Protein AF-A0A931UR91-F1 (afdb_monomer_lite)

Secondary structure (DSSP, 8-state):
-PPPPPPPPPPP-------SS----S-TTT---HHHHHHHTTT---SEEE-TTSSSEEESSEEEEEE-TTS--EEEEEPTT-B-TTS-B--TTTT-EEE-TTS-EEEEE-TTS-EEEEEE-TTS-EEEEE--

Foldseek 3Di:
DDDDDDDDDDDDDDDDDDDPDDQPDLDPVVDPDPSNVVVNVVQDDDQWDADPVNPDIDGDQFNDWDADPVRPDIGTHGDPPDAHPVRHGDDPLCVDFDADPVRHTQWRQHPVRKIWGWDADPVRHTDDTDID

Sequence (132 aa):
MQAADVPAASRPEVLNVALYQDIGTLDPHAGVVPDWLAFLGNLYEPLVDRDDTLTGRRGVLATSWEVSADGLTYTFRLRPGVRFSDGAPFDAKAVRFSYDQRGQVLTRTDRTDRATTHTYDTNGSLASVTDS

pLDDT: mean 70.5, std 15.75, range [37.53, 92.19]

Radius of gyration: 19.78 Å; chains: 1; bounding box: 56×40×48 Å

Structure (mmCIF, N/CA/C/O backbone):
data_AF-A0A931UR91-F1
#
_entry.id   AF-A0A931UR91-F1
#
loop_
_atom_site.group_PDB
_atom_site.id
_atom_site.type_symbol
_atom_site.label_atom_id
_atom_site.label_alt_id
_atom_site.label_comp_id
_atom_site.label_asym_id
_atom_site.label_entity_id
_atom_site.label_seq_id
_atom_site.pdbx_PDB_ins_code
_atom_site.Cartn_x
_atom_site.Cartn_y
_atom_site.Cartn_z
_atom_site.occupancy
_atom_site.B_iso_or_equiv
_atom_site.auth_seq_id
_atom_site.auth_comp_id
_atom_site.auth_asym_id
_atom_site.auth_atom_id
_atom_site.pdbx_PDB_model_num
ATOM 1 N N . MET A 1 1 ? -36.307 -25.375 -29.237 1.00 41.50 1 MET A N 1
ATOM 2 C CA . MET A 1 1 ? -35.122 -25.059 -28.412 1.00 41.50 1 MET A CA 1
ATOM 3 C C . MET A 1 1 ? -34.097 -24.437 -29.339 1.00 41.50 1 MET A C 1
ATOM 5 O O . MET A 1 1 ? -33.657 -25.117 -30.254 1.00 41.50 1 MET A O 1
ATOM 9 N N . GLN A 1 2 ? -33.826 -23.143 -29.194 1.00 37.53 2 GLN A N 1
ATOM 10 C CA . GLN A 1 2 ? -32.879 -22.407 -30.033 1.00 37.53 2 GLN A CA 1
ATOM 11 C C . GLN A 1 2 ? -31.598 -22.221 -29.219 1.00 37.53 2 GLN A C 1
ATOM 13 O O . GLN A 1 2 ? -31.666 -21.760 -28.081 1.00 37.53 2 GLN A O 1
ATOM 18 N N . ALA A 1 3 ? -30.470 -22.680 -29.759 1.00 39.81 3 ALA A N 1
ATOM 19 C CA . ALA A 1 3 ? -29.164 -22.539 -29.131 1.00 39.81 3 ALA A CA 1
ATOM 20 C C . ALA A 1 3 ? -28.801 -21.051 -29.057 1.00 39.81 3 ALA A C 1
ATOM 22 O O . ALA A 1 3 ? -28.901 -20.341 -30.058 1.00 39.81 3 ALA A O 1
ATOM 23 N N . ALA A 1 4 ? -28.435 -20.588 -27.863 1.00 43.56 4 ALA A N 1
ATOM 24 C CA . ALA A 1 4 ? -27.901 -19.253 -27.660 1.00 43.56 4 ALA A CA 1
ATOM 25 C C . ALA A 1 4 ? -26.505 -19.171 -28.292 1.00 43.56 4 ALA A C 1
ATOM 27 O O . ALA A 1 4 ? -25.641 -20.000 -28.008 1.00 43.56 4 ALA A O 1
ATOM 28 N N . ASP A 1 5 ? -26.323 -18.178 -29.154 1.00 43.12 5 ASP A N 1
ATOM 29 C CA . ASP A 1 5 ? -25.045 -17.809 -29.747 1.00 43.12 5 ASP A CA 1
ATOM 30 C C . ASP A 1 5 ? -24.155 -17.201 -28.648 1.00 43.12 5 ASP A C 1
ATOM 32 O O . ASP A 1 5 ? -24.558 -16.251 -27.969 1.00 43.12 5 ASP A O 1
ATOM 36 N N . VAL A 1 6 ? -22.983 -17.789 -28.403 1.00 51.66 6 VAL A N 1
ATOM 37 C CA . VAL A 1 6 ? -22.012 -17.276 -27.424 1.00 51.66 6 VAL A CA 1
ATOM 38 C C . VAL A 1 6 ? -21.126 -16.269 -28.157 1.00 51.66 6 VAL A C 1
ATOM 40 O O . VAL A 1 6 ? -20.467 -16.662 -29.121 1.00 51.66 6 VAL A O 1
ATOM 43 N N . PRO A 1 7 ? -21.072 -14.990 -27.741 1.00 50.72 7 PRO A N 1
ATOM 44 C CA . PRO A 1 7 ? -20.255 -14.005 -28.432 1.00 50.72 7 PRO A CA 1
ATOM 45 C C . PRO A 1 7 ? -18.780 -14.413 -28.361 1.00 50.72 7 PRO A C 1
ATOM 47 O O . PRO A 1 7 ? -18.245 -14.701 -27.289 1.00 50.72 7 PRO A O 1
ATOM 50 N N . ALA A 1 8 ? -18.133 -14.460 -29.526 1.00 55.91 8 ALA A N 1
ATOM 51 C CA . ALA A 1 8 ? -16.715 -14.760 -29.651 1.00 55.91 8 ALA A CA 1
ATOM 52 C C . ALA A 1 8 ? -15.880 -13.748 -28.850 1.00 55.91 8 ALA A C 1
ATOM 54 O O . ALA A 1 8 ? -16.077 -12.538 -28.973 1.00 55.91 8 ALA A O 1
ATOM 55 N N . ALA A 1 9 ? -14.940 -14.251 -28.043 1.00 56.56 9 ALA A N 1
ATOM 56 C CA . ALA A 1 9 ? -13.993 -13.427 -27.301 1.00 56.56 9 ALA A CA 1
ATOM 57 C C . ALA A 1 9 ? -13.237 -12.491 -28.261 1.00 56.56 9 AL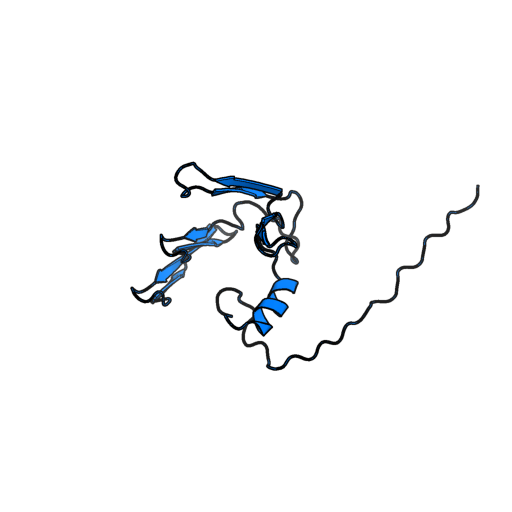A A C 1
ATOM 59 O O . ALA A 1 9 ? -12.712 -12.931 -29.290 1.00 56.56 9 ALA A O 1
ATOM 60 N N . SER A 1 10 ? -13.207 -11.198 -27.937 1.00 70.38 10 SER A N 1
ATOM 61 C CA . SER A 1 10 ? -12.453 -10.189 -28.679 1.00 70.38 10 SER A CA 1
ATOM 62 C C . SER A 1 10 ? -10.971 -10.578 -28.756 1.00 70.38 10 SER A C 1
ATOM 64 O O . SER A 1 10 ? -10.407 -11.161 -27.831 1.00 70.38 10 SER A O 1
ATOM 66 N N . ARG A 1 11 ? -10.332 -10.285 -29.897 1.00 61.44 11 ARG A N 1
ATOM 67 C CA . ARG A 1 11 ? -8.877 -10.451 -30.072 1.00 61.44 11 ARG A CA 1
ATOM 68 C C . ARG A 1 11 ? -8.130 -9.686 -28.968 1.00 61.44 11 ARG A C 1
ATOM 70 O O . ARG A 1 11 ? -8.648 -8.659 -28.533 1.00 61.44 11 ARG A O 1
ATOM 77 N N . PRO A 1 12 ? -6.924 -10.124 -28.554 1.00 71.88 12 PRO A N 1
ATOM 78 C CA . PRO A 1 12 ? -6.143 -9.370 -27.581 1.00 71.88 12 PRO A CA 1
ATOM 79 C C . PRO A 1 12 ? -5.919 -7.944 -28.096 1.00 71.88 12 PRO A C 1
ATOM 81 O O . PRO A 1 12 ? -5.352 -7.747 -29.173 1.00 71.88 12 PRO A O 1
ATOM 84 N N . GLU A 1 13 ? -6.397 -6.957 -27.340 1.00 85.38 13 GLU A N 1
ATOM 85 C CA . GLU A 1 13 ? -6.083 -5.552 -27.575 1.00 85.38 13 GLU A CA 1
ATOM 86 C C . GLU A 1 13 ? -4.646 -5.311 -27.109 1.00 85.38 13 GLU A C 1
ATOM 88 O O . GLU A 1 13 ? -4.336 -5.401 -25.923 1.00 85.38 13 GLU A O 1
ATOM 93 N N . VAL A 1 14 ? -3.742 -5.066 -28.059 1.00 87.56 14 VAL A N 1
ATOM 94 C CA . VAL A 1 14 ? -2.333 -4.785 -27.764 1.00 87.56 14 VAL A CA 1
ATOM 95 C C . VAL A 1 14 ? -2.133 -3.275 -27.727 1.00 87.56 14 VAL A C 1
ATOM 97 O O . VAL A 1 14 ? -2.240 -2.607 -28.757 1.00 87.56 14 VAL A O 1
ATOM 100 N N . LEU A 1 15 ? -1.803 -2.747 -26.548 1.00 86.12 15 LEU A N 1
ATOM 101 C CA . LEU A 1 15 ? -1.385 -1.360 -26.365 1.00 86.12 15 LEU A CA 1
ATOM 102 C C . LEU A 1 15 ? 0.147 -1.285 -26.322 1.00 86.12 15 LEU A C 1
ATOM 104 O O . LEU A 1 15 ? 0.772 -1.805 -25.402 1.00 86.12 15 LEU A O 1
ATOM 108 N N . ASN A 1 16 ? 0.748 -0.605 -27.302 1.00 86.25 16 ASN A N 1
ATOM 109 C CA . ASN A 1 16 ? 2.184 -0.319 -27.307 1.00 86.25 16 ASN A CA 1
ATOM 110 C C . ASN A 1 16 ? 2.435 1.061 -26.691 1.00 86.25 16 ASN A C 1
ATOM 112 O O . ASN A 1 16 ? 2.010 2.071 -27.252 1.00 86.25 16 ASN A O 1
ATOM 116 N N . VAL A 1 17 ? 3.139 1.102 -25.559 1.00 82.75 17 VAL A N 1
ATOM 117 C CA . VAL A 1 17 ? 3.510 2.343 -24.863 1.00 82.75 17 VAL A CA 1
ATOM 118 C C . VAL A 1 17 ? 5.024 2.514 -24.928 1.00 82.75 17 VAL A C 1
ATOM 120 O O . VAL A 1 17 ? 5.765 1.630 -24.507 1.00 82.75 17 VAL A O 1
ATOM 123 N N . ALA A 1 18 ? 5.488 3.645 -25.461 1.00 85.19 18 ALA A N 1
ATOM 124 C CA . ALA A 1 18 ? 6.902 4.004 -25.425 1.00 85.19 18 ALA A CA 1
ATOM 125 C C . ALA A 1 18 ? 7.244 4.638 -24.071 1.00 85.19 18 ALA A C 1
ATOM 127 O O . ALA A 1 18 ? 6.538 5.536 -23.611 1.00 85.19 18 ALA A O 1
ATOM 128 N N . LEU A 1 19 ? 8.336 4.185 -23.457 1.00 77.75 19 LEU A N 1
ATOM 129 C CA . LEU A 1 19 ? 8.857 4.744 -22.212 1.00 77.75 19 LEU A CA 1
ATOM 130 C C . LEU A 1 19 ? 10.048 5.656 -22.513 1.00 77.75 19 LEU A C 1
ATOM 132 O O . LEU A 1 19 ? 10.845 5.376 -23.407 1.00 77.75 19 LEU A O 1
ATOM 136 N N . TYR A 1 20 ? 10.160 6.754 -21.766 1.00 78.69 20 TYR A N 1
ATOM 137 C CA . TYR A 1 20 ? 11.256 7.718 -21.907 1.00 78.69 20 TYR A CA 1
ATOM 138 C C . TYR A 1 20 ? 12.610 7.140 -21.457 1.00 78.69 20 TYR A C 1
ATOM 140 O O . TYR A 1 20 ? 13.652 7.483 -22.011 1.00 78.69 20 TYR A O 1
ATOM 148 N N . GLN A 1 21 ? 12.585 6.246 -20.469 1.00 80.75 21 GLN A N 1
ATOM 149 C CA . GLN A 1 21 ? 13.750 5.600 -19.873 1.00 80.75 21 GLN A CA 1
ATOM 150 C C . GLN A 1 21 ? 13.430 4.145 -19.521 1.00 80.75 21 GLN A C 1
ATOM 152 O O . GLN A 1 21 ? 12.262 3.785 -19.360 1.00 80.75 21 GLN A O 1
ATOM 157 N N . ASP A 1 22 ? 14.474 3.327 -19.393 1.00 79.69 22 ASP A N 1
ATOM 158 C CA . ASP A 1 22 ? 14.337 1.936 -18.963 1.00 79.69 22 ASP A CA 1
ATOM 159 C C . ASP A 1 22 ? 13.886 1.845 -17.493 1.00 79.69 22 ASP A C 1
ATOM 161 O O . ASP A 1 22 ? 14.062 2.782 -16.701 1.00 79.69 22 ASP A O 1
ATOM 165 N N . ILE A 1 23 ? 13.290 0.714 -17.120 1.00 73.81 23 ILE A N 1
ATOM 166 C CA . ILE A 1 23 ? 12.833 0.474 -15.750 1.00 73.81 23 ILE A CA 1
ATOM 167 C C . ILE A 1 23 ? 14.001 -0.085 -14.943 1.00 73.81 23 ILE A C 1
ATOM 169 O O . ILE A 1 23 ? 14.412 -1.229 -15.119 1.00 73.81 23 ILE A O 1
ATOM 173 N N . GLY A 1 24 ? 14.524 0.720 -14.018 1.00 73.31 24 GLY A N 1
ATOM 174 C CA . GLY A 1 24 ? 15.671 0.324 -13.199 1.00 73.31 24 GLY A CA 1
ATOM 175 C C . GLY A 1 24 ? 15.358 -0.727 -12.127 1.00 73.31 24 GLY A C 1
ATOM 176 O O . GLY A 1 24 ? 16.264 -1.421 -11.673 1.00 73.31 24 GLY A O 1
ATOM 177 N N . THR A 1 25 ? 14.099 -0.847 -11.692 1.00 75.19 25 THR A N 1
ATOM 178 C CA . THR A 1 25 ? 13.675 -1.818 -10.672 1.00 75.19 25 THR A CA 1
ATOM 179 C C . THR A 1 25 ? 12.171 -2.081 -10.721 1.00 75.19 25 THR A C 1
ATOM 181 O O . THR A 1 25 ? 11.390 -1.197 -11.072 1.00 75.19 25 THR A O 1
ATOM 184 N N . LEU A 1 26 ? 11.771 -3.292 -10.327 1.00 77.44 26 LEU A N 1
ATOM 185 C CA . LEU A 1 26 ? 10.374 -3.671 -10.098 1.00 77.44 26 LEU A CA 1
ATOM 186 C C . LEU A 1 26 ? 9.993 -3.669 -8.608 1.00 77.44 26 LEU A C 1
ATOM 188 O O . LEU A 1 26 ? 8.856 -3.985 -8.273 1.00 77.44 26 LEU A O 1
ATOM 192 N N . ASP A 1 27 ? 10.924 -3.327 -7.714 1.00 73.12 27 ASP A N 1
ATOM 193 C CA . ASP A 1 27 ? 10.637 -3.186 -6.287 1.00 73.12 27 ASP A CA 1
ATOM 194 C C . ASP A 1 27 ? 9.987 -1.813 -6.016 1.00 73.12 27 ASP A C 1
ATOM 196 O O . ASP A 1 27 ? 10.657 -0.780 -6.173 1.00 73.12 27 ASP A O 1
ATOM 200 N N . PRO A 1 28 ? 8.711 -1.769 -5.579 1.00 71.31 28 PRO A N 1
ATOM 201 C CA . PRO A 1 28 ? 8.012 -0.517 -5.299 1.00 71.31 28 PRO A CA 1
ATOM 202 C C . PRO A 1 28 ? 8.603 0.275 -4.125 1.00 71.31 28 PRO A C 1
ATOM 204 O O . PRO A 1 28 ? 8.261 1.443 -3.956 1.00 71.31 28 PRO A O 1
ATOM 207 N N . HIS A 1 29 ? 9.495 -0.313 -3.323 1.00 67.69 29 HIS A N 1
ATOM 208 C CA . HIS A 1 29 ? 10.212 0.392 -2.258 1.00 67.69 29 HIS A CA 1
ATOM 209 C C . HIS A 1 29 ? 11.532 1.021 -2.720 1.00 67.69 29 HIS A C 1
ATOM 211 O O . HIS A 1 29 ? 12.048 1.908 -2.040 1.00 67.69 29 HIS A O 1
ATOM 217 N N . ALA A 1 30 ? 12.081 0.580 -3.854 1.00 64.62 30 ALA A N 1
ATOM 218 C CA . ALA A 1 30 ? 13.357 1.065 -4.381 1.00 64.62 30 ALA A CA 1
ATOM 219 C C . ALA A 1 30 ? 13.186 2.085 -5.521 1.00 64.62 30 ALA A C 1
ATOM 221 O O . ALA A 1 30 ? 14.085 2.889 -5.776 1.00 64.62 30 ALA A O 1
ATOM 222 N N . GLY A 1 31 ? 12.049 2.062 -6.222 1.00 58.75 31 GLY A N 1
ATOM 223 C CA . GLY A 1 31 ? 11.752 2.978 -7.322 1.00 58.75 31 GLY A CA 1
ATOM 224 C C . GLY A 1 31 ? 10.996 4.228 -6.867 1.00 58.75 31 GLY A C 1
ATOM 225 O O . GLY A 1 31 ? 9.863 4.131 -6.413 1.00 58.75 31 GLY A O 1
ATOM 226 N N . VAL A 1 32 ? 11.585 5.417 -7.046 1.00 55.75 32 VAL A N 1
ATOM 227 C CA . VAL A 1 32 ? 10.944 6.716 -6.722 1.00 55.75 32 VAL A CA 1
ATOM 228 C C . VAL A 1 32 ? 10.681 7.602 -7.949 1.00 55.75 32 VAL A C 1
ATOM 230 O O . VAL A 1 32 ? 10.299 8.763 -7.809 1.00 55.75 32 VAL A O 1
ATOM 233 N N . VAL A 1 33 ? 10.882 7.081 -9.165 1.00 60.94 33 VAL A N 1
ATOM 234 C CA . VAL A 1 33 ? 10.697 7.842 -10.412 1.00 60.94 33 VAL A CA 1
ATOM 235 C C . VAL A 1 33 ? 9.245 7.700 -10.907 1.00 60.94 33 VAL A C 1
ATOM 237 O O . VAL A 1 33 ? 8.755 6.571 -10.991 1.00 60.94 33 VAL A O 1
ATOM 240 N N . PRO A 1 34 ? 8.538 8.797 -11.259 1.00 63.06 34 PRO A N 1
ATOM 241 C CA . PRO A 1 34 ? 7.118 8.762 -11.635 1.00 63.06 34 PRO A CA 1
ATOM 242 C C . PRO A 1 34 ? 6.762 7.794 -12.773 1.00 63.06 34 PRO A C 1
ATOM 244 O O . PRO A 1 34 ? 5.744 7.109 -12.685 1.00 63.06 34 PRO A O 1
ATOM 247 N N . ASP A 1 35 ? 7.613 7.689 -13.799 1.00 60.38 35 ASP A N 1
ATOM 248 C CA . ASP A 1 35 ? 7.407 6.773 -14.933 1.00 60.38 35 ASP A CA 1
ATOM 249 C C . ASP A 1 35 ? 7.367 5.306 -14.472 1.00 60.38 35 ASP A C 1
ATOM 251 O O . ASP A 1 35 ? 6.566 4.502 -14.950 1.00 60.38 35 ASP A O 1
ATOM 255 N N . TRP A 1 36 ? 8.208 4.959 -13.495 1.00 65.31 36 TRP A N 1
ATOM 256 C CA . TRP A 1 36 ? 8.275 3.614 -12.932 1.00 65.31 36 TRP A CA 1
ATOM 257 C C . TRP A 1 36 ? 7.075 3.329 -12.031 1.00 65.31 36 TRP A C 1
ATOM 259 O O . TRP A 1 36 ? 6.541 2.226 -12.071 1.00 65.31 36 TRP A O 1
ATOM 269 N N . LEU A 1 37 ? 6.594 4.320 -11.272 1.00 62.84 37 LEU A N 1
ATOM 270 C CA . LEU A 1 37 ? 5.383 4.179 -10.455 1.00 62.84 37 LEU A CA 1
ATOM 271 C C . LEU A 1 37 ? 4.141 3.900 -11.314 1.00 62.84 37 LEU A C 1
ATOM 273 O O . LEU A 1 37 ? 3.305 3.087 -10.926 1.00 62.84 37 LEU A O 1
ATOM 277 N N . ALA A 1 38 ? 4.043 4.514 -12.498 1.00 71.19 38 ALA A N 1
ATOM 278 C CA . ALA A 1 38 ? 2.970 4.222 -13.447 1.00 71.19 38 ALA A CA 1
ATOM 279 C C . ALA A 1 38 ? 3.044 2.779 -13.977 1.00 71.19 38 ALA A C 1
ATOM 281 O O . ALA A 1 38 ? 2.013 2.124 -14.124 1.00 71.19 38 ALA A O 1
ATOM 282 N N . PHE A 1 39 ? 4.251 2.253 -14.216 1.00 74.69 39 PHE A N 1
ATOM 283 C CA . PHE A 1 39 ? 4.430 0.852 -14.601 1.00 74.69 39 PHE A CA 1
ATOM 284 C C . PHE A 1 39 ? 4.086 -0.107 -13.453 1.00 74.69 39 PHE A C 1
ATOM 286 O O . PHE A 1 39 ? 3.319 -1.049 -13.652 1.00 74.69 39 PHE A O 1
ATOM 293 N N . LEU A 1 40 ? 4.593 0.162 -12.246 1.00 73.69 40 LEU A N 1
ATOM 294 C CA . LEU A 1 40 ? 4.338 -0.625 -11.036 1.00 73.69 40 LEU A CA 1
ATOM 295 C C . LEU A 1 40 ? 2.855 -0.669 -10.662 1.00 73.69 40 LEU A C 1
ATOM 297 O O . LEU A 1 40 ? 2.401 -1.687 -10.149 1.00 73.69 40 LEU A O 1
ATOM 301 N N . GLY A 1 41 ? 2.087 0.376 -10.980 1.00 74.81 41 GLY A N 1
ATOM 302 C CA . GLY A 1 41 ? 0.630 0.383 -10.827 1.00 74.81 41 GLY A CA 1
ATOM 303 C C . GLY A 1 41 ? -0.105 -0.673 -11.665 1.00 74.81 41 GLY A C 1
ATOM 304 O O . GLY A 1 41 ? -1.254 -0.975 -11.368 1.00 74.81 41 GLY A O 1
ATOM 305 N N . ASN A 1 42 ? 0.542 -1.274 -12.674 1.00 81.50 42 ASN A N 1
ATOM 306 C CA . ASN A 1 42 ? -0.009 -2.429 -13.398 1.00 81.50 42 ASN A CA 1
ATOM 307 C C . ASN A 1 42 ? 0.287 -3.768 -12.704 1.00 81.50 42 ASN A C 1
ATOM 309 O O . ASN A 1 42 ? -0.336 -4.775 -13.031 1.00 81.50 42 ASN A O 1
ATOM 313 N N . LEU A 1 43 ? 1.268 -3.801 -11.797 1.00 81.81 43 LEU A N 1
ATOM 314 C CA . LEU A 1 43 ? 1.734 -5.018 -11.127 1.00 81.81 43 LEU A CA 1
ATOM 315 C C . LEU A 1 43 ? 1.247 -5.111 -9.676 1.00 81.81 43 LEU A C 1
ATOM 317 O O . LEU A 1 43 ? 1.050 -6.212 -9.163 1.00 81.81 43 LEU A O 1
ATOM 321 N N . TYR A 1 44 ? 1.048 -3.966 -9.023 1.00 83.19 44 TYR A N 1
ATOM 322 C CA . TYR A 1 44 ? 0.676 -3.865 -7.619 1.00 83.19 44 TYR A CA 1
ATOM 323 C C . TYR A 1 44 ? -0.583 -3.023 -7.443 1.00 83.19 44 TYR A C 1
ATOM 325 O O . TYR A 1 44 ? -0.722 -1.955 -8.033 1.00 83.19 44 TYR A O 1
ATOM 333 N N . GLU A 1 45 ? -1.452 -3.467 -6.539 1.00 86.50 45 GLU A N 1
ATOM 334 C CA . GLU A 1 45 ? -2.626 -2.711 -6.111 1.00 86.50 45 GLU A CA 1
ATOM 335 C C . GLU A 1 45 ? -2.468 -2.265 -4.645 1.00 86.50 45 GLU A C 1
ATOM 337 O O . GLU A 1 45 ? -2.057 -3.066 -3.799 1.00 86.50 45 GLU A O 1
ATOM 342 N N . PRO A 1 46 ? -2.787 -1.003 -4.298 1.00 87.38 46 PRO A N 1
ATOM 343 C CA . PRO A 1 46 ? -2.743 -0.534 -2.915 1.00 87.38 46 PRO A CA 1
ATOM 344 C C . PRO A 1 46 ? -3.975 -0.991 -2.111 1.00 87.38 46 PRO A C 1
ATOM 346 O O . PRO A 1 46 ? -4.972 -1.467 -2.651 1.00 87.38 46 PRO A O 1
ATOM 349 N N . LEU A 1 47 ? -3.963 -0.781 -0.789 1.00 88.56 47 LEU A N 1
ATOM 350 C CA . LEU A 1 47 ? -5.176 -0.949 0.029 1.00 88.56 47 LEU A CA 1
ATOM 351 C C . LEU A 1 47 ? -6.246 0.097 -0.319 1.00 88.56 47 LEU A C 1
ATOM 353 O O . LEU A 1 47 ? -7.431 -0.227 -0.438 1.00 88.56 47 LEU A O 1
ATOM 357 N N . VAL A 1 48 ? -5.814 1.344 -0.487 1.00 88.25 48 VAL A N 1
ATOM 358 C CA . VAL A 1 48 ? -6.640 2.526 -0.744 1.00 88.25 48 VAL A CA 1
ATOM 359 C C . VAL A 1 48 ? -5.926 3.378 -1.789 1.00 88.25 48 VAL A C 1
ATOM 361 O O . VAL A 1 48 ? -4.703 3.494 -1.755 1.00 88.25 48 VAL A O 1
ATOM 364 N N . ASP A 1 49 ? -6.687 3.995 -2.683 1.00 88.69 49 ASP A N 1
ATOM 365 C CA . ASP A 1 49 ? -6.189 4.891 -3.727 1.00 88.69 49 ASP A CA 1
ATOM 366 C C . ASP A 1 49 ? -6.942 6.232 -3.691 1.00 88.69 49 ASP A C 1
ATOM 368 O O . ASP A 1 49 ? -7.902 6.406 -2.930 1.00 88.69 49 ASP A O 1
ATOM 372 N N . ARG A 1 50 ? -6.504 7.212 -4.480 1.00 86.56 50 ARG A N 1
ATOM 373 C CA . ARG A 1 50 ? -7.242 8.461 -4.697 1.00 86.56 50 ARG A CA 1
ATOM 374 C C . ARG A 1 50 ? -8.495 8.180 -5.518 1.00 86.56 50 ARG A C 1
ATOM 376 O O . ARG A 1 50 ? -8.473 7.364 -6.432 1.00 86.56 50 ARG A O 1
ATOM 383 N N . ASP A 1 51 ? -9.590 8.844 -5.175 1.00 86.75 51 ASP A N 1
ATOM 384 C CA . ASP A 1 51 ? -10.789 8.821 -6.013 1.00 86.75 51 ASP A CA 1
ATOM 385 C C . ASP A 1 51 ? -10.654 9.780 -7.209 1.00 86.75 51 ASP A C 1
ATOM 387 O O . ASP A 1 51 ? -9.636 10.456 -7.383 1.00 86.75 51 ASP A O 1
ATOM 391 N N . ASP A 1 52 ? -11.701 9.858 -8.028 1.00 88.44 52 ASP A N 1
ATOM 392 C CA . ASP A 1 52 ? -11.707 10.666 -9.253 1.00 88.44 52 ASP A CA 1
ATOM 393 C C . ASP A 1 52 ? -11.642 12.178 -8.970 1.00 88.44 52 ASP A C 1
ATOM 395 O O . ASP A 1 52 ? -11.365 12.971 -9.869 1.00 88.44 52 ASP A O 1
ATOM 399 N N . THR A 1 53 ? -11.841 12.596 -7.713 1.00 87.69 53 THR A N 1
ATOM 400 C CA . THR A 1 53 ? -11.652 13.990 -7.281 1.00 87.69 53 THR A CA 1
ATOM 401 C C . THR A 1 53 ? -10.186 14.322 -7.000 1.00 87.69 53 THR A C 1
ATOM 403 O O . THR A 1 53 ? -9.864 15.474 -6.713 1.00 87.69 53 THR A O 1
ATOM 406 N N . LEU A 1 54 ? -9.300 13.316 -7.017 1.00 77.88 54 LEU A N 1
ATOM 407 C CA . LEU A 1 54 ? -7.872 13.377 -6.678 1.00 77.88 54 LEU A CA 1
ATOM 408 C C . LEU A 1 54 ? -7.557 13.839 -5.243 1.00 77.88 54 LEU A C 1
ATOM 410 O O . LEU A 1 54 ? -6.392 13.853 -4.839 1.00 77.88 54 LEU A O 1
ATOM 414 N N . THR A 1 55 ? -8.574 14.176 -4.450 1.00 82.81 55 THR A N 1
ATOM 415 C CA . THR A 1 55 ? -8.436 14.665 -3.072 1.00 82.81 55 THR A CA 1
ATOM 416 C C . THR A 1 55 ? -8.993 13.668 -2.063 1.00 82.81 55 THR A C 1
ATOM 418 O O . THR A 1 55 ? -8.390 13.481 -1.002 1.00 82.81 55 THR A O 1
ATOM 421 N N . GLY A 1 56 ? -10.067 12.960 -2.413 1.00 85.00 56 GLY A N 1
ATOM 422 C CA . GLY A 1 56 ? -10.638 11.899 -1.595 1.00 85.00 56 GLY A CA 1
ATOM 423 C C . GLY A 1 56 ? -9.901 10.562 -1.708 1.00 85.00 56 GLY A C 1
ATOM 424 O O . GLY A 1 56 ? -8.775 10.459 -2.216 1.00 85.00 56 GLY A O 1
ATOM 425 N N . ARG A 1 57 ? -10.508 9.523 -1.130 1.00 87.81 57 ARG A N 1
ATOM 426 C CA . ARG A 1 57 ? -9.942 8.174 -1.013 1.00 87.81 57 ARG A CA 1
ATOM 427 C C . ARG A 1 57 ? -10.993 7.130 -1.366 1.00 87.81 57 ARG A C 1
ATOM 429 O O . ARG A 1 57 ? -12.113 7.197 -0.868 1.00 87.81 57 ARG A O 1
ATOM 436 N N . ARG A 1 58 ? -10.603 6.130 -2.154 1.00 90.88 58 ARG A N 1
ATOM 437 C CA . ARG A 1 58 ? -11.415 4.957 -2.503 1.00 90.88 58 ARG A CA 1
ATOM 438 C C . ARG A 1 58 ? -10.706 3.669 -2.103 1.00 90.88 58 ARG A C 1
ATOM 440 O O . ARG A 1 58 ? -9.484 3.575 -2.181 1.00 90.88 58 ARG A O 1
ATOM 447 N N . GLY A 1 59 ? -11.473 2.663 -1.700 1.00 91.31 59 GLY A N 1
ATOM 448 C CA . GLY A 1 59 ? -10.935 1.333 -1.417 1.00 91.31 59 GLY A CA 1
ATOM 449 C C . GLY A 1 59 ? -10.560 0.583 -2.696 1.00 91.31 59 GLY A C 1
ATOM 450 O O . GLY A 1 59 ? -11.336 0.581 -3.651 1.00 91.31 59 GLY A O 1
ATOM 451 N N . VAL A 1 60 ? -9.398 -0.075 -2.697 1.00 92.12 60 VAL A N 1
ATOM 452 C CA . VAL A 1 60 ? -8.948 -0.965 -3.783 1.00 92.12 60 VAL A CA 1
ATOM 453 C C . VAL A 1 60 ? -8.923 -2.399 -3.252 1.00 92.12 60 VAL A C 1
ATOM 455 O O . VAL A 1 60 ? -9.927 -3.115 -3.383 1.00 92.12 60 VAL A O 1
ATOM 458 N N . LEU A 1 61 ? -7.853 -2.784 -2.543 1.00 91.88 61 LEU A N 1
ATOM 459 C CA . LEU A 1 61 ? -7.770 -4.066 -1.834 1.00 91.88 61 LEU A CA 1
ATOM 460 C C . LEU A 1 61 ? -8.459 -4.050 -0.462 1.00 91.88 61 LEU A C 1
ATOM 462 O O . LEU A 1 61 ? -8.812 -5.110 0.056 1.00 91.88 61 LEU A O 1
ATOM 466 N N . ALA A 1 62 ? -8.699 -2.874 0.123 1.00 91.12 62 ALA A N 1
ATOM 467 C CA . ALA A 1 62 ? -9.557 -2.723 1.294 1.00 91.12 62 ALA A CA 1
ATOM 468 C C . ALA A 1 62 ? -10.984 -2.338 0.874 1.00 91.12 62 ALA A C 1
ATOM 470 O O . ALA A 1 62 ? -11.181 -1.428 0.072 1.00 91.12 62 ALA A O 1
ATOM 471 N N . THR A 1 63 ? -11.997 -2.995 1.441 1.00 91.81 63 THR A N 1
ATOM 472 C CA . THR A 1 63 ? -13.414 -2.661 1.210 1.00 91.81 63 THR A CA 1
ATOM 473 C C . THR A 1 63 ? -13.893 -1.515 2.094 1.00 91.81 63 THR A C 1
ATOM 475 O O . THR A 1 63 ? -14.831 -0.813 1.734 1.00 91.81 63 THR A O 1
ATOM 478 N N . SER A 1 64 ? -13.277 -1.337 3.263 1.00 89.25 64 SER A N 1
ATOM 479 C CA . SER A 1 64 ? -13.558 -0.245 4.202 1.00 89.25 64 SER A CA 1
ATOM 480 C C . SER A 1 64 ? -12.402 -0.088 5.184 1.00 89.25 64 SER A C 1
ATOM 482 O O . SER A 1 64 ? -11.671 -1.056 5.414 1.00 89.25 64 SER A O 1
ATOM 484 N N . TRP A 1 65 ? -12.299 1.064 5.837 1.00 91.50 65 TRP A N 1
ATOM 485 C CA . TRP A 1 65 ? -11.368 1.268 6.941 1.00 91.50 65 TRP A CA 1
ATOM 486 C C . TRP A 1 65 ? -11.947 2.181 8.016 1.00 91.50 65 TRP A C 1
ATOM 488 O O . TRP A 1 65 ? -12.829 2.996 7.751 1.00 91.50 65 TRP A O 1
ATOM 498 N N . GLU A 1 66 ? -11.435 2.026 9.227 1.00 85.00 66 GLU A N 1
ATOM 499 C CA . GLU A 1 66 ? -11.770 2.834 10.395 1.00 85.00 66 GLU A CA 1
ATOM 500 C C . GLU A 1 66 ? -10.490 3.475 10.929 1.00 85.00 66 GLU A C 1
ATOM 502 O O . GLU A 1 66 ? -9.433 2.839 10.947 1.00 85.00 66 GLU A O 1
ATOM 507 N N . VAL A 1 67 ? -10.588 4.735 11.348 1.00 85.44 67 VAL A N 1
ATOM 508 C CA . VAL A 1 67 ? -9.479 5.502 11.922 1.00 85.44 67 VAL A CA 1
ATOM 509 C C . VAL A 1 67 ? -9.853 5.857 13.354 1.00 85.44 67 VAL A C 1
ATOM 511 O O . VAL A 1 67 ? -10.953 6.358 13.596 1.00 85.44 67 VAL A O 1
ATOM 514 N N . SER A 1 68 ? -8.971 5.569 14.308 1.00 81.31 68 SER A N 1
ATOM 515 C CA . SER A 1 68 ? -9.171 5.940 15.711 1.00 81.31 68 SER A CA 1
ATOM 516 C C . SER A 1 68 ? -9.214 7.458 15.894 1.00 81.31 68 SER A 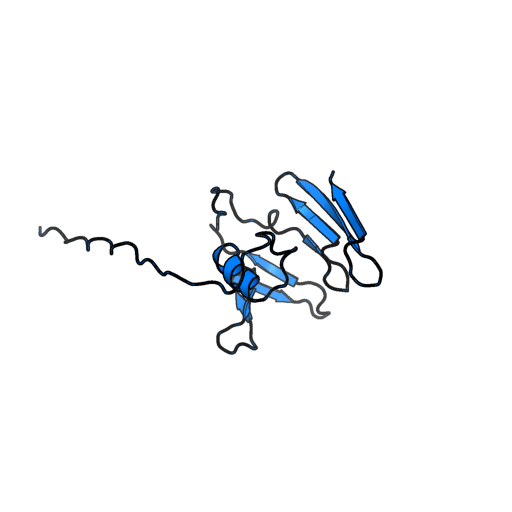C 1
ATOM 518 O O . SER A 1 68 ? -8.701 8.221 15.078 1.00 81.31 68 SER A O 1
ATOM 520 N N . ALA A 1 69 ? -9.805 7.911 17.002 1.00 85.75 69 ALA A N 1
ATOM 521 C CA . ALA A 1 69 ? -9.960 9.339 17.292 1.00 85.75 69 ALA A CA 1
ATOM 522 C C . ALA A 1 69 ? -8.623 10.099 17.403 1.00 85.75 69 ALA A C 1
ATOM 524 O O . ALA A 1 69 ? -8.574 11.291 17.116 1.00 85.75 69 ALA A O 1
ATOM 525 N N . ASP A 1 70 ? -7.549 9.417 17.805 1.00 79.50 70 ASP A N 1
ATOM 526 C CA . ASP A 1 70 ? -6.190 9.967 17.872 1.00 79.50 70 ASP A CA 1
ATOM 527 C C . ASP A 1 70 ? -5.445 9.934 16.524 1.00 79.50 70 ASP A C 1
ATOM 529 O O . ASP A 1 70 ? -4.348 10.477 16.416 1.00 79.50 70 ASP A O 1
ATOM 533 N N . GLY A 1 71 ? -6.025 9.312 15.492 1.00 75.88 71 GLY A N 1
ATOM 534 C CA . GLY A 1 71 ? -5.423 9.189 14.167 1.00 75.88 71 GLY A CA 1
ATOM 535 C C . GLY A 1 71 ? -4.229 8.236 14.093 1.00 75.88 71 GLY A C 1
ATOM 536 O O . GLY A 1 71 ? -3.519 8.262 13.089 1.00 75.88 71 GLY A O 1
ATOM 537 N N . LEU A 1 72 ? -3.987 7.417 15.124 1.00 78.12 72 LEU A N 1
ATOM 538 C CA . LEU A 1 72 ? -2.809 6.544 15.214 1.00 78.12 72 LEU A CA 1
ATOM 539 C C . LEU A 1 72 ? -3.101 5.077 14.885 1.00 78.12 72 LEU A C 1
ATOM 541 O O . LEU A 1 72 ? -2.179 4.324 14.579 1.00 78.12 72 LEU A O 1
ATOM 545 N N . THR A 1 73 ? -4.366 4.661 14.920 1.00 74.94 73 THR A N 1
ATOM 546 C CA . THR A 1 73 ? -4.780 3.291 14.607 1.00 74.94 73 THR A CA 1
ATOM 547 C C . THR A 1 73 ? -5.690 3.284 13.390 1.00 74.94 73 THR A C 1
ATOM 549 O O . THR A 1 73 ? -6.752 3.905 13.383 1.00 74.94 73 THR A O 1
ATOM 552 N N . TYR A 1 74 ? -5.286 2.525 12.373 1.00 81.38 74 TYR A N 1
ATOM 553 C CA . TYR A 1 74 ? -6.058 2.306 11.155 1.00 81.38 74 TYR A CA 1
ATOM 554 C C . TYR A 1 74 ? -6.432 0.829 11.061 1.00 81.38 74 TYR A C 1
ATOM 556 O O . TYR A 1 74 ? -5.558 -0.037 11.044 1.00 81.38 74 TYR A O 1
ATOM 564 N N . THR A 1 75 ? -7.729 0.536 10.987 1.00 83.25 75 THR A N 1
ATOM 565 C CA . THR A 1 75 ? -8.243 -0.831 10.831 1.00 83.25 75 THR A CA 1
ATOM 566 C C . THR A 1 75 ? -8.827 -0.994 9.438 1.00 83.25 75 THR A C 1
ATOM 568 O O . THR A 1 75 ? -9.826 -0.360 9.118 1.00 83.25 75 THR A O 1
ATOM 571 N N . PHE A 1 76 ? -8.235 -1.858 8.614 1.00 88.38 76 PHE A N 1
ATOM 572 C CA . PHE A 1 76 ? -8.692 -2.125 7.247 1.00 88.38 76 PHE A CA 1
ATOM 573 C C . PHE A 1 76 ? -9.446 -3.456 7.167 1.00 88.38 76 PHE A C 1
ATOM 575 O O . PHE A 1 76 ? -8.975 -4.479 7.664 1.00 88.38 76 PHE A O 1
ATOM 582 N N . ARG A 1 77 ? -10.597 -3.465 6.485 1.00 89.00 77 ARG A N 1
ATOM 583 C CA . ARG A 1 77 ? -11.286 -4.698 6.071 1.00 89.00 77 ARG A CA 1
ATOM 584 C C . ARG A 1 77 ? -10.843 -5.052 4.656 1.00 89.00 77 ARG A C 1
ATOM 586 O O . ARG A 1 77 ? -11.069 -4.266 3.739 1.00 89.00 77 ARG A O 1
ATOM 593 N N . LEU A 1 78 ? -10.196 -6.203 4.488 1.00 90.31 78 LEU A N 1
ATOM 594 C CA . LEU A 1 78 ? -9.654 -6.644 3.200 1.00 90.31 78 LEU A CA 1
ATOM 595 C C . LEU A 1 78 ? -10.740 -7.251 2.305 1.00 90.31 78 LEU A C 1
ATOM 597 O O . LEU A 1 78 ? -11.685 -7.880 2.788 1.00 90.31 78 LEU A O 1
ATOM 601 N N . ARG A 1 79 ? -10.584 -7.090 0.990 1.00 92.19 79 ARG A N 1
ATOM 602 C CA . ARG A 1 79 ? -11.464 -7.680 -0.020 1.00 92.19 79 ARG A CA 1
ATOM 603 C C . ARG A 1 79 ? -11.300 -9.207 -0.039 1.00 92.19 79 ARG A C 1
ATOM 605 O O . ARG A 1 79 ? -10.179 -9.693 -0.188 1.00 92.19 79 ARG A O 1
ATOM 612 N N . PRO A 1 80 ? -12.391 -9.983 0.093 1.00 90.19 80 PRO A N 1
ATOM 613 C CA . PRO A 1 80 ? -12.303 -11.436 0.109 1.00 90.19 80 PRO A CA 1
ATOM 614 C C . PRO A 1 80 ? -12.004 -11.995 -1.286 1.00 90.19 80 PRO A C 1
ATOM 616 O O . PRO A 1 80 ? -12.420 -11.434 -2.298 1.00 90.19 80 PRO A O 1
ATOM 619 N N . GLY A 1 81 ? -11.324 -13.142 -1.327 1.00 90.50 81 GLY A N 1
ATOM 620 C CA . GLY A 1 81 ? -11.100 -13.902 -2.561 1.00 90.50 81 GLY A CA 1
ATOM 621 C C . GLY A 1 81 ? -10.022 -13.344 -3.493 1.00 90.50 81 GLY A C 1
ATOM 622 O O . GLY A 1 81 ? -9.808 -13.922 -4.556 1.00 90.50 81 GLY A O 1
ATOM 623 N N . VAL A 1 82 ? -9.327 -12.272 -3.102 1.00 91.25 82 VAL A N 1
ATOM 624 C CA . VAL A 1 82 ? -8.176 -11.750 -3.849 1.00 91.25 82 VAL A CA 1
ATOM 625 C C . VAL A 1 82 ? -7.006 -12.733 -3.755 1.00 91.25 82 VAL A C 1
ATOM 627 O O . VAL A 1 82 ? -6.768 -13.350 -2.710 1.00 91.25 82 VAL A O 1
ATOM 630 N N . ARG A 1 83 ? -6.285 -12.895 -4.866 1.00 87.38 83 ARG A N 1
ATOM 631 C CA . ARG A 1 83 ? -5.109 -13.758 -4.980 1.00 87.38 83 ARG A CA 1
ATOM 632 C C . ARG A 1 83 ? -3.976 -13.012 -5.660 1.00 87.38 83 ARG A C 1
ATOM 634 O O . ARG A 1 83 ? -4.221 -12.186 -6.533 1.00 87.38 83 ARG A O 1
ATOM 641 N N . PHE A 1 84 ? -2.756 -13.353 -5.281 1.00 85.62 84 PHE A N 1
ATOM 642 C CA . PHE A 1 84 ? -1.563 -12.969 -6.020 1.00 85.62 84 PHE A CA 1
ATOM 643 C C . PHE A 1 84 ? -1.480 -13.741 -7.343 1.00 85.62 84 PHE A C 1
ATOM 645 O O . PHE A 1 84 ? -2.147 -14.763 -7.529 1.00 85.62 84 PHE A O 1
ATOM 652 N N . SER A 1 85 ? -0.636 -13.270 -8.261 1.00 85.56 85 SER A N 1
ATOM 653 C CA . SER A 1 85 ? -0.448 -13.870 -9.590 1.00 85.56 85 S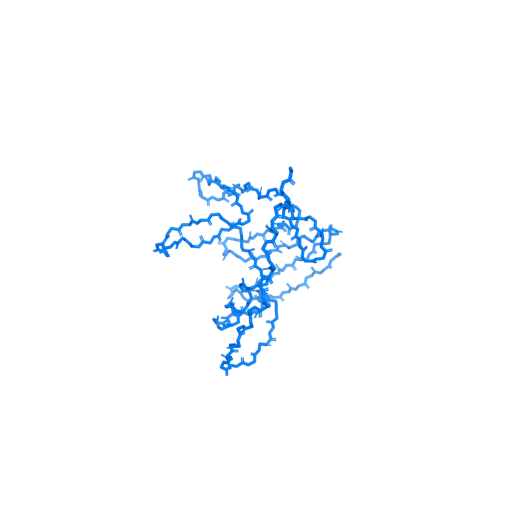ER A CA 1
ATOM 654 C C . SER A 1 85 ? 0.070 -15.316 -9.554 1.00 85.56 85 SER A C 1
ATOM 656 O O . SER A 1 85 ? -0.106 -16.050 -10.521 1.00 85.56 85 SER A O 1
ATOM 658 N N . ASP A 1 86 ? 0.673 -15.745 -8.441 1.00 83.81 86 ASP A N 1
ATOM 659 C CA . ASP A 1 86 ? 1.103 -17.129 -8.185 1.00 83.81 86 ASP A CA 1
ATOM 660 C C . ASP A 1 86 ? -0.016 -18.027 -7.607 1.00 83.81 86 ASP A C 1
ATOM 662 O O . ASP A 1 86 ? 0.184 -19.218 -7.367 1.00 83.81 86 ASP A O 1
ATOM 666 N N . GLY A 1 87 ? -1.209 -17.465 -7.384 1.00 83.88 87 GLY A N 1
ATOM 667 C CA . GLY A 1 87 ? -2.384 -18.142 -6.840 1.00 83.88 87 GLY A CA 1
ATOM 668 C C . GLY A 1 87 ? -2.511 -18.098 -5.314 1.00 83.88 87 GLY A C 1
ATOM 669 O O . GLY A 1 87 ? -3.553 -18.526 -4.790 1.00 83.88 87 GLY A O 1
ATOM 670 N N . ALA A 1 88 ? -1.518 -17.575 -4.588 1.00 81.06 88 ALA A N 1
ATOM 671 C CA . ALA A 1 88 ? -1.576 -17.448 -3.135 1.00 81.06 88 ALA A CA 1
ATOM 672 C C . ALA A 1 88 ? -2.705 -16.489 -2.700 1.00 81.06 88 ALA A C 1
ATOM 674 O O . ALA A 1 88 ? -2.975 -15.502 -3.385 1.00 81.06 88 ALA A O 1
ATOM 675 N N . PRO A 1 89 ? -3.399 -16.754 -1.576 1.00 83.75 89 PRO A N 1
ATOM 676 C CA . PRO A 1 89 ? -4.446 -15.863 -1.088 1.00 83.75 89 PRO A CA 1
ATOM 677 C C . PRO A 1 89 ? -3.860 -14.555 -0.543 1.00 83.75 89 PRO A C 1
ATOM 679 O O . PRO A 1 89 ? -2.821 -14.558 0.118 1.00 83.75 89 PRO A O 1
ATOM 682 N N . PHE A 1 90 ? -4.571 -13.453 -0.769 1.00 83.56 90 PHE A N 1
ATOM 683 C CA . PHE A 1 90 ? -4.318 -12.174 -0.114 1.00 83.56 90 PHE A CA 1
ATOM 684 C C . PHE A 1 90 ? -5.046 -12.132 1.239 1.00 83.56 90 PHE A C 1
ATOM 686 O O . PHE A 1 90 ? -6.278 -12.147 1.292 1.00 83.56 90 PHE A O 1
ATOM 693 N N . ASP A 1 91 ? -4.289 -12.113 2.337 1.00 79.31 91 ASP A N 1
ATOM 694 C CA . ASP A 1 91 ? -4.808 -12.069 3.707 1.00 79.31 91 ASP A CA 1
ATOM 695 C C . ASP A 1 91 ? -4.030 -11.073 4.590 1.00 79.31 91 ASP A C 1
ATOM 697 O O . ASP A 1 91 ? -3.039 -10.476 4.172 1.00 79.31 91 ASP A O 1
ATOM 701 N N . ALA A 1 92 ? -4.482 -10.881 5.834 1.00 73.81 92 ALA A N 1
ATOM 702 C CA . ALA A 1 92 ? -3.878 -9.925 6.767 1.00 73.81 92 ALA A CA 1
ATOM 703 C C . ALA A 1 92 ? -2.404 -10.226 7.100 1.00 73.81 92 ALA A C 1
ATOM 705 O O . ALA A 1 92 ? -1.679 -9.325 7.517 1.00 73.81 92 ALA A O 1
ATOM 706 N N . LYS A 1 93 ? -1.945 -11.472 6.917 1.00 70.25 93 LYS A N 1
ATOM 707 C CA . LYS A 1 93 ? -0.542 -11.836 7.146 1.00 70.25 93 LYS A CA 1
ATOM 708 C C . LYS A 1 93 ? 0.339 -11.330 6.012 1.00 70.25 93 LYS A C 1
ATOM 710 O O . LYS A 1 93 ? 1.436 -10.856 6.274 1.00 70.25 93 LYS A O 1
ATOM 715 N N . ALA A 1 94 ? -0.168 -11.359 4.780 1.00 66.94 94 ALA A N 1
ATOM 716 C CA . ALA A 1 94 ? 0.535 -10.838 3.609 1.00 66.94 94 ALA A CA 1
ATOM 717 C C . ALA A 1 94 ? 0.752 -9.310 3.646 1.00 66.94 94 ALA A C 1
ATOM 719 O O . ALA A 1 94 ? 1.601 -8.798 2.922 1.00 66.94 94 ALA A O 1
ATOM 720 N N . VAL A 1 95 ? 0.009 -8.581 4.488 1.00 62.91 95 VAL A N 1
ATOM 721 C CA . VAL A 1 95 ? 0.090 -7.113 4.635 1.00 62.91 95 VAL A CA 1
ATOM 722 C C . VAL A 1 95 ? 0.616 -6.672 6.003 1.00 62.91 95 VAL A C 1
ATOM 724 O O . VAL A 1 95 ? 0.384 -5.539 6.427 1.00 62.91 95 VAL A O 1
ATOM 727 N N . ARG A 1 96 ? 1.319 -7.549 6.728 1.00 65.06 96 ARG A N 1
ATOM 728 C CA . ARG A 1 96 ? 1.852 -7.214 8.050 1.00 65.06 96 ARG A CA 1
ATOM 729 C C . ARG A 1 96 ? 3.134 -6.388 7.932 1.00 65.06 96 ARG A C 1
ATOM 731 O O . ARG A 1 96 ? 4.238 -6.924 7.820 1.00 65.06 96 ARG A O 1
ATOM 738 N N . PHE A 1 97 ? 2.963 -5.077 8.040 1.00 62.62 97 PHE A N 1
ATOM 739 C CA . PHE A 1 97 ? 4.049 -4.111 8.135 1.00 62.62 97 PHE A CA 1
ATOM 740 C C . PHE A 1 97 ? 3.941 -3.314 9.435 1.00 62.62 97 PHE A C 1
ATOM 742 O O . PHE A 1 97 ? 2.853 -2.893 9.826 1.00 62.62 97 PHE A O 1
ATOM 749 N N . SER A 1 98 ? 5.075 -3.089 10.091 1.00 52.94 98 SER A N 1
ATOM 750 C CA . SER A 1 98 ? 5.206 -2.108 11.170 1.00 52.94 98 SER A CA 1
ATOM 751 C C . SER A 1 98 ? 5.884 -0.869 10.606 1.00 52.94 98 SER A C 1
ATOM 753 O O . SER A 1 98 ? 6.892 -1.009 9.916 1.00 52.94 98 SER A O 1
ATOM 755 N N . TYR A 1 99 ? 5.369 0.321 10.913 1.00 63.84 99 TYR A N 1
ATOM 756 C CA . TYR A 1 99 ? 5.952 1.598 10.494 1.00 63.84 99 TYR A CA 1
ATOM 757 C C . TYR A 1 99 ? 6.368 2.440 11.706 1.00 63.84 99 TYR A C 1
ATOM 759 O O . TYR A 1 99 ? 5.787 2.295 12.782 1.00 63.84 99 TYR A O 1
ATOM 767 N N . ASP A 1 100 ? 7.357 3.319 11.546 1.00 56.56 100 ASP A N 1
ATOM 768 C CA . ASP A 1 100 ? 7.690 4.335 12.547 1.00 56.56 100 ASP A CA 1
ATOM 769 C C . ASP A 1 100 ? 6.820 5.599 12.414 1.00 56.56 100 ASP A C 1
ATOM 771 O O . ASP A 1 100 ? 5.984 5.729 11.518 1.00 56.56 100 ASP A O 1
ATOM 775 N N . GLN A 1 101 ? 7.033 6.570 13.309 1.00 53.41 101 GLN A N 1
ATOM 776 C CA . GLN A 1 101 ? 6.303 7.846 13.323 1.00 53.41 101 GLN A CA 1
ATOM 777 C C . GLN A 1 101 ? 6.536 8.716 12.075 1.00 53.41 101 GLN A C 1
ATOM 779 O O . GLN A 1 101 ? 5.830 9.705 11.881 1.00 53.41 101 GLN A O 1
ATOM 784 N N . ARG A 1 102 ? 7.522 8.380 11.239 1.00 53.31 102 ARG A N 1
ATOM 785 C CA . ARG A 1 102 ? 7.832 9.060 9.976 1.00 53.31 102 ARG A CA 1
ATOM 786 C C . ARG A 1 102 ? 7.277 8.298 8.768 1.00 53.31 102 ARG A C 1
ATOM 788 O O . ARG A 1 102 ? 7.502 8.721 7.637 1.00 53.31 102 ARG A O 1
ATOM 795 N N . GLY A 1 103 ? 6.531 7.213 8.995 1.00 58.44 103 GLY A N 1
ATOM 796 C CA . GLY A 1 103 ? 5.950 6.377 7.947 1.00 58.44 103 GLY A CA 1
ATOM 797 C C . GLY A 1 103 ? 6.956 5.432 7.290 1.00 58.44 103 GLY A C 1
ATOM 798 O O . GLY A 1 103 ? 6.699 4.947 6.190 1.00 58.44 103 GLY A O 1
ATOM 799 N N . GLN A 1 104 ? 8.097 5.165 7.928 1.00 59.62 104 GLN A N 1
ATOM 800 C CA . GLN A 1 104 ? 9.134 4.274 7.405 1.00 59.62 104 GLN A CA 1
ATOM 801 C C . GLN A 1 104 ? 8.868 2.831 7.850 1.00 59.62 104 GLN A C 1
ATOM 803 O O . GLN A 1 104 ? 8.491 2.607 8.997 1.00 59.62 104 GLN A O 1
ATOM 808 N N . VAL A 1 105 ? 9.045 1.843 6.964 1.00 59.91 105 VAL A N 1
ATOM 809 C CA . VAL A 1 105 ? 8.742 0.424 7.247 1.00 59.91 105 VAL A CA 1
ATOM 810 C C . VAL A 1 105 ? 9.778 -0.153 8.211 1.00 59.91 105 VAL A C 1
ATOM 812 O O . VAL A 1 105 ? 10.842 -0.567 7.783 1.00 59.91 105 VAL A O 1
ATOM 815 N N . LEU A 1 106 ? 9.473 -0.262 9.498 1.00 56.03 106 LEU A N 1
ATOM 816 C CA . LEU A 1 106 ? 10.357 -0.869 10.498 1.00 56.03 106 LEU A CA 1
ATOM 817 C C . LEU A 1 106 ? 10.479 -2.386 10.352 1.00 56.03 106 LEU A C 1
ATOM 819 O O . LEU A 1 106 ? 11.551 -2.956 10.540 1.00 56.03 106 LEU A O 1
ATOM 823 N N . THR A 1 107 ? 9.383 -3.071 10.043 1.00 56.16 107 THR A N 1
ATOM 824 C CA . THR A 1 107 ? 9.385 -4.534 9.945 1.00 56.16 107 THR A CA 1
ATOM 825 C C . THR A 1 107 ? 8.415 -4.974 8.871 1.00 56.16 107 THR A C 1
ATOM 827 O O . THR A 1 107 ? 7.260 -4.550 8.868 1.00 56.16 107 THR A O 1
ATOM 830 N N . ARG A 1 108 ? 8.879 -5.850 7.984 1.00 58.41 108 ARG A N 1
ATOM 831 C CA . ARG A 1 108 ? 8.050 -6.609 7.052 1.00 58.41 108 ARG A CA 1
ATOM 832 C C . ARG A 1 108 ? 8.079 -8.060 7.499 1.00 58.41 108 ARG A C 1
ATOM 834 O O . ARG A 1 108 ? 9.154 -8.647 7.546 1.00 58.41 108 ARG A O 1
ATOM 841 N N . THR A 1 109 ? 6.929 -8.634 7.827 1.00 49.97 109 THR A N 1
ATOM 842 C CA . THR A 1 109 ? 6.826 -10.087 8.006 1.00 49.97 109 THR A CA 1
ATOM 843 C C . THR A 1 109 ? 6.284 -10.677 6.719 1.00 49.97 109 THR A C 1
ATOM 845 O O . THR A 1 109 ? 5.221 -10.268 6.258 1.00 49.97 109 THR A O 1
ATOM 848 N N . ASP A 1 110 ? 7.030 -11.595 6.117 1.00 57.16 110 ASP A N 1
ATOM 849 C CA . ASP A 1 110 ? 6.554 -12.334 4.961 1.00 57.16 110 ASP A CA 1
ATOM 850 C C . ASP A 1 110 ? 5.586 -13.458 5.366 1.00 57.16 110 ASP A C 1
ATOM 852 O O . ASP A 1 110 ? 5.372 -13.774 6.538 1.00 57.16 110 ASP A O 1
ATOM 856 N N . ARG A 1 111 ? 4.968 -14.084 4.366 1.00 56.25 111 ARG A N 1
ATOM 857 C CA . ARG A 1 111 ? 4.001 -15.174 4.555 1.00 56.25 111 ARG A CA 1
ATOM 858 C C . ARG A 1 111 ? 4.619 -16.447 5.163 1.00 56.25 111 ARG A C 1
ATOM 860 O O . ARG A 1 111 ? 3.871 -17.318 5.605 1.00 56.25 111 ARG A O 1
AT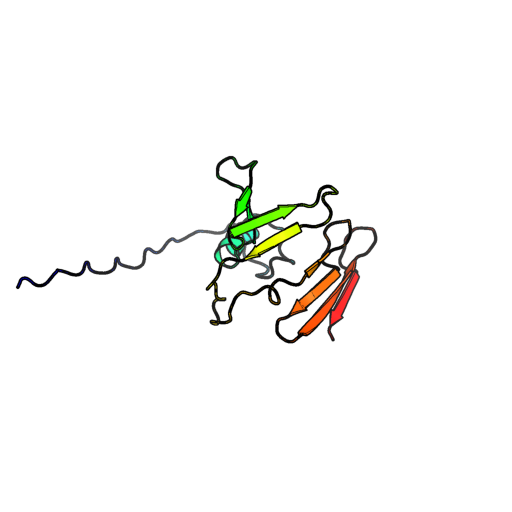OM 867 N N . THR A 1 112 ? 5.946 -16.573 5.173 1.00 58.16 112 THR A N 1
ATOM 868 C CA . THR A 1 112 ? 6.682 -17.683 5.799 1.00 58.16 112 THR A CA 1
ATOM 869 C C . THR A 1 112 ? 7.125 -17.378 7.232 1.00 58.16 112 THR A C 1
ATOM 871 O O . THR A 1 112 ? 7.939 -18.116 7.778 1.00 58.16 112 THR A O 1
ATOM 874 N N . ASP A 1 113 ? 6.564 -16.325 7.842 1.00 55.31 113 ASP A N 1
ATOM 875 C CA . ASP A 1 113 ? 6.938 -15.792 9.157 1.00 55.31 113 ASP A CA 1
ATOM 876 C C . ASP A 1 113 ? 8.394 -15.291 9.233 1.00 55.31 113 ASP A C 1
ATOM 878 O O . ASP A 1 113 ? 8.897 -15.032 10.329 1.00 55.31 113 ASP A O 1
ATOM 882 N N . ARG A 1 114 ? 9.068 -15.067 8.094 1.00 50.91 114 ARG A N 1
ATOM 883 C CA . ARG A 1 114 ? 10.365 -14.384 8.104 1.00 50.91 114 ARG A CA 1
ATOM 884 C C . ARG A 1 114 ? 10.161 -12.893 8.237 1.00 50.91 114 ARG A C 1
ATOM 886 O O . ARG A 1 114 ? 9.399 -12.271 7.493 1.00 50.91 114 ARG A O 1
ATOM 893 N N . ALA A 1 115 ? 10.830 -12.312 9.221 1.00 43.31 115 ALA A N 1
ATOM 894 C CA . ALA A 1 115 ? 10.777 -10.889 9.485 1.00 43.31 115 ALA A CA 1
ATOM 895 C C . ALA A 1 115 ? 1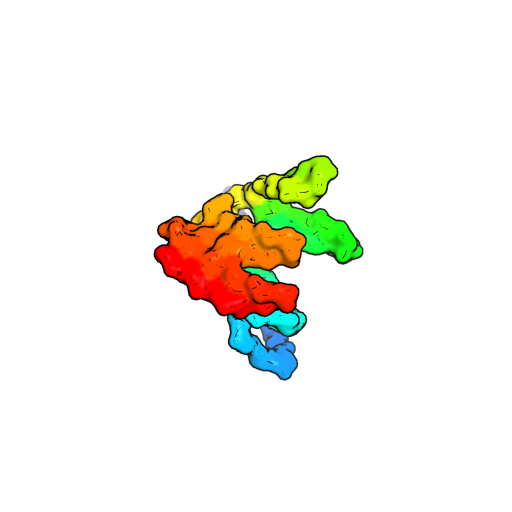2.036 -10.222 8.932 1.00 43.31 115 ALA A C 1
ATOM 897 O O . ALA A 1 115 ? 13.134 -10.438 9.438 1.00 43.31 115 ALA A O 1
ATOM 898 N N . THR A 1 116 ? 11.863 -9.357 7.936 1.00 53.62 116 THR A N 1
ATOM 899 C CA . THR A 1 116 ? 12.906 -8.425 7.513 1.00 53.62 116 THR A CA 1
ATOM 900 C C . THR A 1 116 ? 12.721 -7.118 8.279 1.00 53.62 116 THR A C 1
ATOM 902 O O . THR A 1 116 ? 11.688 -6.451 8.152 1.00 53.62 116 THR A O 1
ATOM 905 N N . THR A 1 117 ? 13.703 -6.752 9.098 1.00 51.00 117 THR A N 1
ATOM 906 C CA . THR A 1 117 ? 13.710 -5.490 9.850 1.00 51.00 117 THR A CA 1
ATOM 907 C C . THR A 1 117 ? 14.561 -4.468 9.114 1.00 51.00 117 THR A C 1
ATOM 909 O O . THR A 1 117 ? 15.703 -4.760 8.755 1.00 51.00 117 THR A O 1
ATOM 912 N N . HIS A 1 118 ? 14.017 -3.271 8.918 1.00 52.56 118 HIS A N 1
ATOM 913 C CA . HIS A 1 118 ? 14.748 -2.145 8.353 1.00 52.56 118 HIS A CA 1
ATOM 914 C C . HIS A 1 118 ? 15.010 -1.124 9.457 1.00 52.56 118 HIS A C 1
ATOM 916 O O . HIS A 1 118 ? 14.097 -0.737 10.189 1.00 52.56 118 HIS A O 1
ATOM 922 N N . THR A 1 119 ? 16.253 -0.672 9.580 1.00 46.75 119 THR A N 1
ATOM 923 C CA . THR A 1 119 ? 16.584 0.496 10.400 1.00 46.75 119 THR A CA 1
ATOM 924 C C . THR A 1 119 ? 16.883 1.672 9.490 1.00 46.75 119 THR A C 1
ATOM 926 O O . THR A 1 119 ? 17.484 1.504 8.430 1.00 46.75 119 THR A O 1
ATOM 929 N N . TYR A 1 120 ? 16.458 2.865 9.897 1.00 47.81 120 TYR A N 1
ATOM 930 C CA . TYR A 1 120 ? 16.684 4.105 9.162 1.00 47.81 120 TYR A CA 1
ATOM 931 C C . TYR A 1 120 ? 17.530 5.063 10.000 1.00 47.81 120 TYR A C 1
ATOM 933 O O . TYR A 1 120 ? 17.444 5.064 11.231 1.00 47.81 120 TYR A O 1
ATOM 941 N N . ASP A 1 121 ? 18.361 5.863 9.339 1.00 61.06 121 ASP A N 1
ATOM 942 C CA . ASP A 1 121 ? 19.102 6.943 9.986 1.00 61.06 121 ASP A CA 1
ATOM 943 C C . ASP A 1 121 ? 18.223 8.192 10.212 1.00 61.06 121 ASP A C 1
ATOM 945 O O . ASP A 1 121 ? 17.075 8.27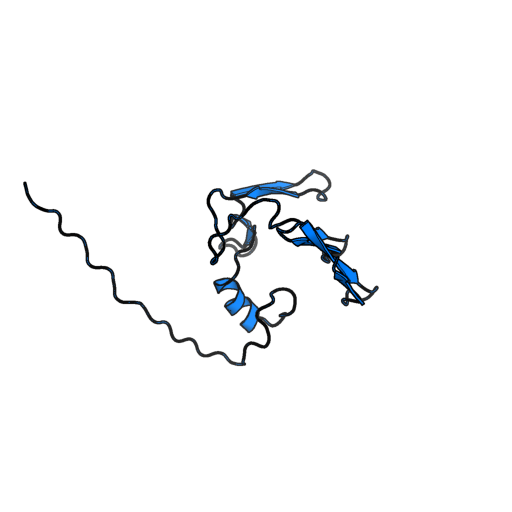5 9.769 1.00 61.06 121 ASP A O 1
ATOM 949 N N . THR A 1 122 ? 18.758 9.206 10.898 1.00 48.66 122 THR A N 1
ATOM 950 C CA . THR A 1 122 ? 18.042 10.466 11.190 1.00 48.66 122 THR A CA 1
ATOM 951 C C . THR A 1 122 ? 17.626 11.262 9.950 1.00 48.66 122 THR A C 1
ATOM 953 O O . THR A 1 122 ? 16.771 12.146 10.062 1.00 48.66 122 THR A O 1
ATOM 956 N N . ASN A 1 123 ? 18.196 10.952 8.784 1.00 53.12 123 ASN A N 1
ATOM 957 C CA . ASN A 1 123 ? 17.883 11.584 7.504 1.00 53.12 123 ASN A CA 1
ATOM 958 C C . ASN A 1 123 ? 16.825 10.799 6.714 1.00 53.12 123 ASN A C 1
ATOM 960 O O . ASN A 1 123 ? 16.447 11.214 5.620 1.00 53.12 123 ASN A O 1
ATOM 964 N N . GLY A 1 124 ? 16.332 9.686 7.261 1.00 48.47 124 GLY A N 1
ATOM 965 C CA . GLY A 1 124 ? 15.331 8.835 6.632 1.00 48.47 124 GLY A CA 1
ATOM 966 C C . GLY A 1 124 ? 15.901 7.858 5.599 1.00 48.47 124 GLY A C 1
ATOM 967 O O . GLY A 1 124 ? 15.131 7.201 4.900 1.00 48.47 124 GLY A O 1
ATOM 968 N N . SER A 1 125 ? 17.227 7.738 5.498 1.00 54.53 125 SER A N 1
ATOM 969 C CA . SER A 1 125 ? 17.875 6.777 4.601 1.00 54.53 125 SER A CA 1
ATOM 970 C C . SER A 1 125 ? 17.947 5.399 5.256 1.00 54.53 125 SER A C 1
ATOM 972 O O . SER A 1 125 ? 18.108 5.283 6.471 1.00 54.53 125 SER A O 1
ATOM 974 N N . LEU A 1 126 ? 17.796 4.343 4.452 1.00 48.75 126 LEU A N 1
ATOM 975 C CA . LEU A 1 126 ? 17.866 2.959 4.919 1.00 48.75 126 LEU A CA 1
ATOM 976 C C . LEU A 1 126 ? 19.285 2.652 5.422 1.00 48.75 126 LEU A C 1
ATOM 978 O O . LEU A 1 126 ? 20.233 2.641 4.642 1.00 48.75 126 LEU A O 1
ATOM 982 N N . ALA A 1 127 ? 19.420 2.420 6.724 1.00 55.84 127 ALA A N 1
ATOM 983 C CA . ALA A 1 127 ? 20.695 2.223 7.406 1.00 55.84 127 ALA A CA 1
ATOM 984 C C . ALA A 1 127 ? 21.101 0.744 7.494 1.00 55.84 127 ALA A C 1
ATOM 986 O O . ALA A 1 127 ? 22.287 0.433 7.415 1.00 55.84 127 ALA A O 1
ATOM 987 N N . SER A 1 128 ? 20.144 -0.175 7.652 1.00 49.19 128 SER A N 1
ATOM 988 C CA . SER A 1 128 ? 20.415 -1.618 7.665 1.00 49.19 128 SER A CA 1
ATOM 989 C C . SER A 1 128 ? 19.173 -2.427 7.319 1.00 49.19 128 SER A C 1
ATOM 991 O O . SER A 1 128 ? 18.054 -2.044 7.661 1.00 49.19 128 SER A O 1
ATOM 993 N N . VAL A 1 129 ? 19.398 -3.584 6.696 1.00 48.41 129 VAL A N 1
ATOM 994 C CA . VAL A 1 129 ? 18.394 -4.624 6.458 1.00 48.41 129 VAL A CA 1
ATOM 995 C C . VAL A 1 129 ? 18.859 -5.887 7.164 1.00 48.41 129 VAL A C 1
ATOM 997 O O . VAL A 1 129 ? 19.942 -6.390 6.866 1.00 48.41 129 VAL A O 1
ATOM 1000 N N . THR A 1 130 ? 18.059 -6.390 8.097 1.00 45.97 130 THR A N 1
ATOM 1001 C CA . THR A 1 130 ? 18.346 -7.639 8.812 1.00 45.97 130 THR A CA 1
ATOM 1002 C C . THR A 1 130 ? 17.241 -8.643 8.522 1.00 45.97 130 THR A C 1
ATOM 1004 O O . THR A 1 130 ? 16.069 -8.346 8.753 1.00 45.97 130 THR A O 1
ATOM 1007 N N . ASP A 1 131 ? 17.627 -9.814 8.021 1.00 41.06 131 ASP A N 1
ATOM 1008 C CA . ASP A 1 131 ? 16.750 -10.956 7.744 1.00 41.06 131 ASP A CA 1
ATOM 1009 C C . ASP A 1 131 ? 16.940 -12.042 8.822 1.00 41.06 131 ASP A C 1
ATOM 1011 O O . ASP A 1 131 ? 18.032 -12.150 9.392 1.00 41.06 131 ASP A O 1
ATOM 1015 N N . SER A 1 132 ? 15.896 -12.818 9.127 1.00 50.19 132 SER A N 1
ATOM 1016 C CA . SER A 1 132 ? 15.909 -13.887 10.148 1.00 50.19 132 SER A CA 1
ATOM 1017 C C . SER A 1 132 ? 15.223 -15.165 9.682 1.00 50.19 132 SER A C 1
ATOM 1019 O O . SER A 1 132 ? 14.195 -15.080 8.974 1.00 50.19 132 SER A O 1
#